Protein AF-A0A970GXY2-F1 (afdb_monomer)

Structure (mmCIF, N/CA/C/O backbone):
data_AF-A0A970GXY2-F1
#
_entry.id   AF-A0A970GXY2-F1
#
loop_
_atom_site.group_PDB
_atom_site.id
_atom_site.type_symbol
_atom_site.label_atom_id
_atom_site.label_alt_id
_atom_site.label_comp_id
_atom_site.label_asym_id
_atom_site.label_entity_id
_atom_site.label_seq_id
_atom_site.pdbx_PDB_ins_code
_atom_site.Cartn_x
_atom_site.Cartn_y
_atom_site.Cartn_z
_atom_site.occupancy
_atom_site.B_iso_or_equiv
_atom_site.auth_seq_id
_atom_site.auth_comp_id
_atom_site.auth_asym_id
_atom_site.auth_atom_id
_atom_site.pdbx_PDB_model_num
ATOM 1 N N . MET A 1 1 ? 41.198 20.903 -43.871 1.00 50.72 1 MET A N 1
ATOM 2 C CA . MET A 1 1 ? 41.248 20.415 -42.478 1.00 50.72 1 MET A CA 1
ATOM 3 C C . MET A 1 1 ? 39.883 19.818 -42.222 1.00 50.72 1 MET A C 1
ATOM 5 O O . MET A 1 1 ? 38.969 20.543 -41.854 1.00 50.72 1 MET A O 1
ATOM 9 N N . ASP A 1 2 ? 39.720 18.548 -42.588 1.00 50.03 2 ASP A N 1
ATOM 10 C CA . ASP A 1 2 ? 38.429 17.873 -42.514 1.00 50.03 2 ASP A CA 1
ATOM 11 C C . ASP A 1 2 ? 38.152 17.488 -41.067 1.00 50.03 2 ASP A C 1
ATOM 13 O O . ASP A 1 2 ? 38.957 16.838 -40.395 1.00 50.03 2 ASP A O 1
ATOM 17 N N . ASN A 1 3 ? 37.023 17.985 -40.577 1.00 53.91 3 ASN A N 1
ATOM 18 C CA . ASN A 1 3 ? 36.562 17.809 -39.215 1.00 53.91 3 ASN A CA 1
ATOM 19 C C . ASN A 1 3 ? 36.264 16.324 -38.974 1.00 53.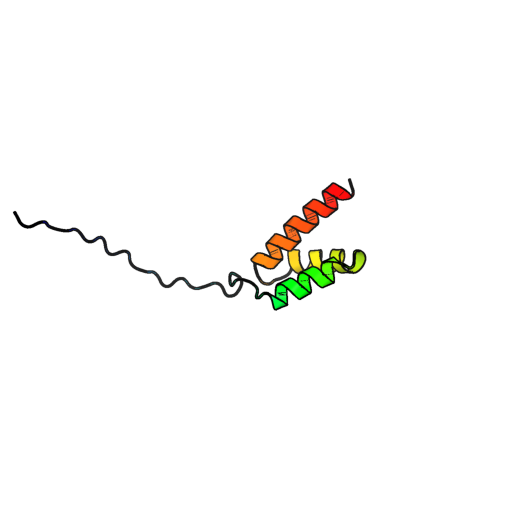91 3 ASN A C 1
ATOM 21 O O . ASN A 1 3 ? 35.239 15.803 -39.410 1.00 53.91 3 ASN A O 1
ATOM 25 N N . ASN A 1 4 ? 37.162 15.646 -38.256 1.00 50.28 4 ASN A N 1
ATOM 26 C CA . ASN A 1 4 ? 36.897 14.340 -37.665 1.00 50.28 4 ASN A CA 1
ATOM 27 C C . ASN A 1 4 ? 35.878 14.512 -36.532 1.00 50.28 4 ASN A C 1
ATOM 29 O O . ASN A 1 4 ? 36.230 14.667 -35.362 1.00 50.28 4 ASN A O 1
ATOM 33 N N . TYR A 1 5 ? 34.598 14.495 -36.897 1.00 49.06 5 TYR A N 1
ATOM 34 C CA . TYR A 1 5 ? 33.501 14.286 -35.966 1.00 49.06 5 TYR A CA 1
ATOM 35 C C . TYR A 1 5 ? 33.632 12.878 -35.381 1.00 49.06 5 TYR A C 1
ATOM 37 O O . TYR A 1 5 ? 33.171 11.897 -35.963 1.00 49.06 5 TYR A O 1
ATOM 45 N N . MET A 1 6 ? 34.265 12.775 -34.213 1.00 46.81 6 MET A N 1
ATOM 46 C CA . MET A 1 6 ? 34.126 11.611 -33.345 1.00 46.81 6 MET A CA 1
ATOM 47 C C . MET A 1 6 ? 32.670 11.555 -32.873 1.00 46.81 6 MET A C 1
ATOM 49 O O . MET A 1 6 ? 32.298 12.123 -31.848 1.00 46.81 6 MET A O 1
ATOM 53 N N . ASN A 1 7 ? 31.824 10.909 -33.671 1.00 48.75 7 ASN A N 1
ATOM 54 C CA . ASN A 1 7 ? 30.476 10.537 -33.285 1.00 48.75 7 ASN A CA 1
ATOM 55 C C . ASN A 1 7 ? 30.598 9.390 -32.273 1.00 48.75 7 ASN A C 1
ATOM 57 O O . ASN A 1 7 ? 30.849 8.242 -32.636 1.00 48.75 7 ASN A O 1
ATOM 61 N N . GLN A 1 8 ? 30.514 9.725 -30.986 1.00 45.25 8 GLN A N 1
ATOM 62 C CA . GLN A 1 8 ? 30.429 8.730 -29.926 1.00 45.25 8 GLN A CA 1
ATOM 63 C C . GLN A 1 8 ? 29.064 8.051 -30.022 1.00 45.25 8 GLN A C 1
ATOM 65 O O . GLN A 1 8 ? 28.044 8.613 -29.624 1.00 45.25 8 GLN A O 1
ATOM 70 N N . GLY A 1 9 ? 29.054 6.858 -30.614 1.00 37.91 9 GLY A N 1
ATOM 71 C CA . GLY A 1 9 ? 27.875 6.013 -30.709 1.00 37.91 9 GLY A CA 1
ATOM 72 C C . GLY A 1 9 ? 27.408 5.611 -29.316 1.00 37.91 9 GLY A C 1
ATOM 73 O O . GLY A 1 9 ? 27.942 4.677 -28.720 1.00 37.91 9 GLY A O 1
ATOM 74 N N . TYR A 1 10 ? 26.394 6.304 -28.802 1.00 41.78 10 TYR A N 1
ATOM 75 C CA . TYR A 1 10 ? 25.605 5.817 -27.682 1.00 41.78 10 TYR A CA 1
ATOM 76 C C . TYR A 1 10 ? 24.931 4.519 -28.126 1.00 41.78 10 TYR A C 1
ATOM 78 O O . TYR A 1 10 ? 23.974 4.521 -28.900 1.00 41.78 10 TYR A O 1
ATOM 86 N N . GLN A 1 11 ? 25.470 3.390 -27.672 1.00 39.44 11 GLN A N 1
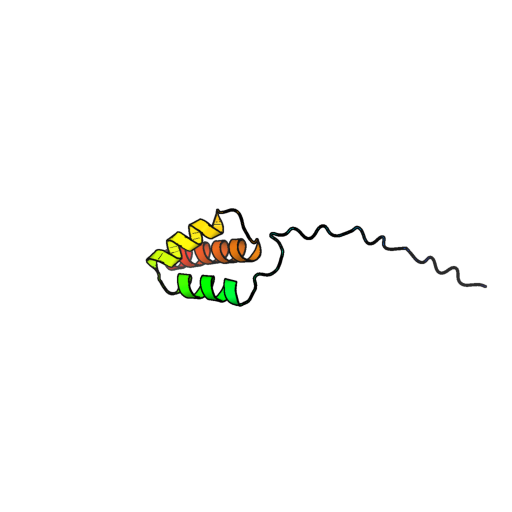ATOM 87 C CA . GLN A 1 11 ? 24.805 2.107 -27.812 1.00 39.44 11 GLN A CA 1
ATOM 88 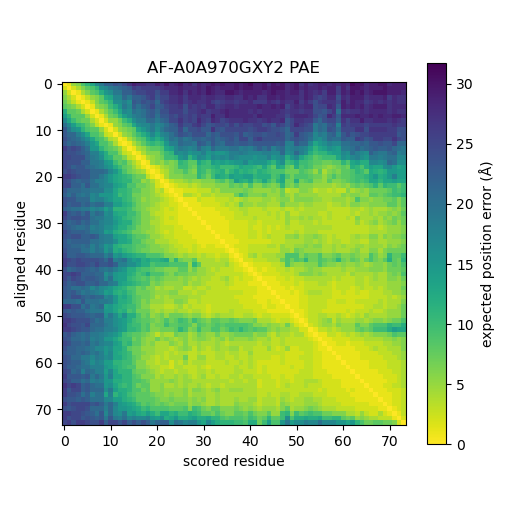C C . GLN A 1 11 ? 23.519 2.148 -26.983 1.00 39.44 11 GLN A C 1
ATOM 90 O O . GLN A 1 11 ? 23.562 2.163 -25.753 1.00 39.44 11 GLN A O 1
ATOM 95 N N . TYR A 1 12 ? 22.370 2.173 -27.656 1.00 46.00 12 TYR A N 1
ATOM 96 C CA . TYR A 1 12 ? 21.083 1.904 -27.030 1.00 46.00 12 TYR A CA 1
ATOM 97 C C . TYR A 1 12 ? 21.077 0.437 -26.589 1.00 46.00 12 TYR A C 1
ATOM 99 O O . TYR A 1 12 ? 20.769 -0.460 -27.371 1.00 46.00 12 TYR A O 1
ATOM 107 N N . ALA A 1 13 ? 21.472 0.177 -25.342 1.00 57.38 13 ALA A N 1
ATOM 108 C CA . ALA A 1 13 ? 21.185 -1.099 -24.707 1.00 57.38 13 ALA A CA 1
ATOM 109 C C . ALA A 1 13 ? 19.654 -1.249 -24.648 1.00 57.38 13 ALA A C 1
ATOM 111 O O . ALA A 1 13 ? 18.984 -0.297 -24.233 1.00 57.38 13 ALA A O 1
ATOM 112 N N . PRO A 1 14 ? 19.074 -2.389 -25.061 1.00 51.19 14 PRO A N 1
ATOM 113 C CA . PRO A 1 14 ? 17.642 -2.602 -24.925 1.00 51.19 14 PRO A CA 1
ATOM 114 C C . PRO A 1 14 ? 17.288 -2.500 -23.439 1.00 51.19 14 PRO A C 1
ATOM 116 O O . PRO A 1 14 ? 17.713 -3.319 -22.623 1.00 51.19 14 PRO A O 1
ATOM 119 N N . GLN A 1 15 ? 16.554 -1.447 -23.077 1.00 56.25 15 GLN A N 1
ATOM 120 C CA . GLN A 1 15 ? 15.937 -1.332 -21.765 1.00 56.25 15 GLN A CA 1
ATOM 121 C C . GLN A 1 15 ? 14.921 -2.469 -21.674 1.00 56.25 15 GLN A C 1
ATOM 123 O O . GLN A 1 15 ? 13.880 -2.432 -22.326 1.00 56.25 15 GLN A O 1
ATOM 128 N N . TYR A 1 16 ? 15.236 -3.502 -20.896 1.00 56.78 16 TYR A N 1
ATOM 129 C CA . TYR A 1 16 ? 14.218 -4.430 -20.431 1.00 56.78 16 TYR A CA 1
ATOM 130 C C . TYR A 1 16 ? 13.278 -3.622 -19.535 1.00 56.78 16 TYR A C 1
ATOM 132 O O . TYR A 1 16 ? 13.594 -3.358 -18.375 1.00 56.78 16 TYR A O 1
ATOM 140 N N . GLU A 1 17 ? 12.165 -3.153 -20.100 1.00 59.88 17 GLU A N 1
ATOM 141 C CA . GLU A 1 17 ? 11.094 -2.527 -19.335 1.00 59.88 17 GLU A CA 1
ATOM 142 C C . GLU A 1 17 ? 10.589 -3.553 -18.324 1.00 59.88 17 GLU A C 1
ATOM 144 O O . GLU A 1 17 ? 9.939 -4.535 -18.684 1.00 59.88 17 GLU A O 1
ATOM 149 N N . ASP A 1 18 ? 10.929 -3.352 -17.049 1.00 67.75 18 ASP A N 1
ATOM 150 C CA . ASP A 1 18 ? 10.381 -4.167 -15.974 1.00 67.75 18 ASP A CA 1
ATOM 151 C C . ASP A 1 18 ? 8.846 -4.025 -16.028 1.00 67.75 18 ASP A C 1
ATOM 153 O O . ASP A 1 18 ? 8.329 -2.909 -15.884 1.00 67.75 18 ASP A O 1
ATOM 157 N N . PRO A 1 19 ? 8.091 -5.123 -16.230 1.00 66.62 19 PRO A N 1
ATOM 158 C CA . PRO A 1 19 ? 6.632 -5.090 -16.315 1.00 66.62 19 PRO A CA 1
ATOM 159 C C . PRO A 1 19 ? 5.959 -4.463 -15.086 1.00 66.62 19 PRO A C 1
ATOM 161 O O . PRO A 1 19 ? 4.785 -4.092 -15.154 1.00 66.62 19 PRO A O 1
ATOM 164 N N . ASN A 1 20 ? 6.679 -4.355 -13.965 1.00 68.19 20 ASN A N 1
ATOM 165 C CA . ASN A 1 20 ? 6.233 -3.719 -12.730 1.00 68.19 20 ASN A CA 1
ATOM 166 C C . ASN A 1 20 ? 6.514 -2.210 -12.681 1.00 68.19 20 ASN A C 1
ATOM 168 O O . ASN A 1 20 ? 5.900 -1.519 -11.868 1.00 68.19 20 ASN A O 1
ATOM 172 N N . ASN A 1 21 ? 7.402 -1.693 -13.535 1.00 73.00 21 ASN A N 1
ATOM 173 C CA . ASN A 1 21 ? 7.687 -0.262 -13.675 1.00 73.00 21 ASN A CA 1
ATOM 174 C C . ASN A 1 21 ? 6.773 0.446 -14.676 1.00 73.00 21 ASN A C 1
ATOM 176 O O . ASN A 1 21 ? 6.808 1.675 -14.754 1.00 73.00 21 ASN A O 1
ATOM 180 N N . LYS A 1 22 ? 5.940 -0.295 -15.418 1.00 80.25 22 LYS A N 1
ATOM 181 C CA . LYS A 1 22 ? 4.948 0.325 -16.299 1.00 80.25 22 LYS A CA 1
ATOM 182 C C . LYS A 1 22 ? 4.068 1.292 -15.494 1.00 80.25 22 LYS A C 1
ATOM 184 O O . LYS A 1 22 ? 3.675 0.956 -14.374 1.00 80.25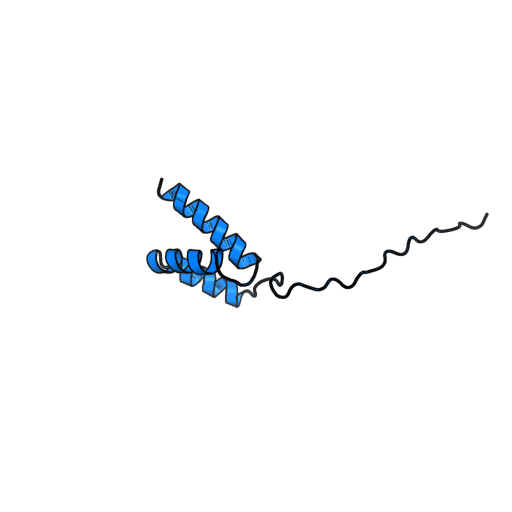 22 LYS A O 1
ATOM 189 N N . PRO A 1 23 ? 3.742 2.487 -16.001 1.00 77.31 23 PRO A N 1
ATOM 190 C CA . PRO A 1 23 ? 2.764 3.352 -15.350 1.00 77.31 23 PRO A CA 1
ATOM 191 C C . PRO A 1 23 ? 1.433 2.607 -15.154 1.00 77.31 23 PRO A C 1
ATOM 193 O O . PRO A 1 23 ? 1.041 1.815 -16.013 1.00 77.31 23 PRO A O 1
ATOM 196 N N . LEU A 1 24 ? 0.750 2.816 -14.021 1.00 82.38 24 LEU A N 1
ATOM 197 C CA . LEU A 1 24 ? -0.628 2.327 -13.893 1.00 82.38 24 LEU A CA 1
ATOM 198 C C . LEU A 1 24 ? -1.540 3.143 -14.803 1.00 82.38 24 LEU A C 1
ATOM 200 O O . LEU A 1 24 ? -1.395 4.363 -14.894 1.00 82.38 24 LEU A O 1
ATOM 204 N N . ASP A 1 25 ? -2.508 2.465 -15.411 1.00 87.75 25 ASP A N 1
ATOM 205 C CA 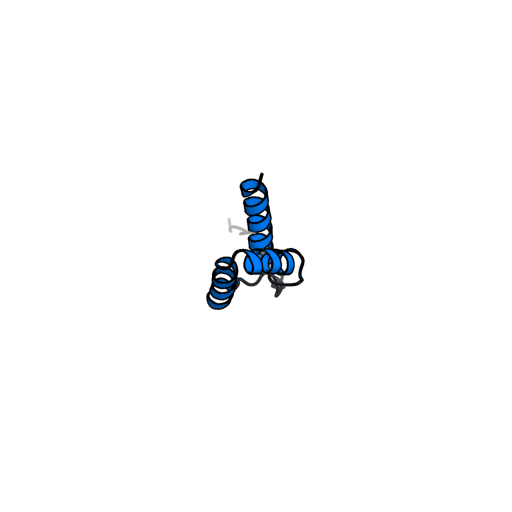. ASP A 1 25 ? -3.562 3.124 -16.169 1.00 87.75 25 ASP A CA 1
ATOM 206 C C . ASP A 1 25 ? -4.506 3.890 -15.220 1.00 87.75 25 ASP A C 1
ATOM 208 O O . ASP A 1 25 ? -4.611 3.599 -14.023 1.00 87.75 25 ASP A O 1
ATOM 212 N N . ILE A 1 26 ? -5.232 4.867 -15.759 1.00 88.38 26 ILE A N 1
ATOM 213 C CA . ILE A 1 26 ? -6.174 5.720 -15.016 1.00 88.38 26 ILE A CA 1
ATOM 214 C C . ILE A 1 26 ? -7.231 4.871 -14.296 1.00 88.38 26 ILE A C 1
ATOM 216 O O . ILE A 1 26 ? -7.633 5.182 -13.175 1.00 88.38 26 ILE A O 1
ATOM 220 N N . LYS A 1 27 ? -7.656 3.767 -14.918 1.00 87.12 27 LYS A N 1
ATOM 221 C CA . LYS A 1 27 ? -8.634 2.829 -14.350 1.00 87.12 27 LYS A CA 1
ATOM 222 C C . LYS A 1 27 ? -8.126 2.166 -13.073 1.00 87.12 27 LYS A C 1
ATOM 224 O O . LYS A 1 27 ? -8.879 2.042 -12.111 1.00 87.12 27 LYS A O 1
ATOM 229 N N . ASP A 1 28 ? -6.852 1.786 -13.043 1.00 86.81 28 ASP A N 1
ATOM 230 C CA . ASP A 1 28 ? -6.266 1.169 -11.857 1.00 86.81 28 ASP A CA 1
ATOM 231 C C . ASP A 1 28 ? -6.099 2.193 -10.729 1.00 86.81 28 ASP A C 1
ATOM 233 O O . ASP A 1 28 ? -6.351 1.879 -9.564 1.00 86.81 28 ASP A O 1
ATOM 237 N N . TRP A 1 29 ? -5.727 3.433 -11.064 1.00 88.94 29 TRP A N 1
ATOM 238 C CA . TRP A 1 29 ? -5.691 4.537 -10.101 1.00 88.94 29 TRP A CA 1
ATOM 239 C C . TRP A 1 29 ? -7.064 4.827 -9.499 1.00 88.94 29 TRP A C 1
ATOM 241 O O . TRP A 1 29 ? -7.169 5.036 -8.292 1.00 88.94 29 TRP A O 1
ATOM 251 N N . LEU A 1 30 ? -8.123 4.780 -10.308 1.00 91.06 30 LEU A N 1
ATOM 252 C CA . LEU A 1 30 ? -9.487 4.975 -9.827 1.00 91.06 30 LEU A CA 1
ATOM 253 C C . LEU A 1 30 ? -9.869 3.924 -8.773 1.00 91.06 30 LEU A C 1
ATOM 255 O O . LEU A 1 30 ? -10.435 4.277 -7.743 1.00 91.06 30 LEU A O 1
ATOM 259 N N . ILE A 1 31 ? -9.506 2.653 -8.980 1.00 89.75 31 ILE A N 1
ATOM 260 C CA . ILE A 1 31 ? -9.743 1.583 -7.994 1.00 89.75 31 ILE A CA 1
ATOM 261 C C . ILE A 1 31 ? -8.988 1.873 -6.692 1.00 89.75 31 ILE A C 1
ATOM 263 O O . ILE A 1 31 ? -9.565 1.750 -5.611 1.00 89.75 31 ILE A O 1
ATOM 267 N N . VAL A 1 32 ? -7.719 2.286 -6.784 1.00 88.44 32 VAL A N 1
ATOM 268 C CA . VAL A 1 32 ? -6.909 2.645 -5.609 1.00 88.44 32 VAL A CA 1
ATOM 269 C C . VAL A 1 32 ? -7.573 3.771 -4.812 1.00 88.44 32 VAL A C 1
ATOM 271 O O . VAL A 1 32 ? -7.692 3.653 -3.594 1.00 88.44 32 VAL A O 1
ATOM 274 N N . LEU A 1 33 ? -8.058 4.817 -5.489 1.00 89.12 33 LEU A N 1
ATOM 275 C CA . LEU A 1 33 ? -8.715 5.967 -4.861 1.00 89.12 33 LEU A CA 1
ATOM 276 C C . LEU A 1 33 ? -10.076 5.614 -4.243 1.00 89.12 33 LEU A C 1
ATOM 278 O O . LEU A 1 33 ? -10.368 6.046 -3.132 1.00 89.12 33 LEU A O 1
ATOM 282 N N . ILE A 1 34 ? -10.894 4.797 -4.912 1.00 90.94 34 ILE A N 1
ATOM 283 C CA . ILE A 1 34 ? -12.195 4.354 -4.379 1.00 90.94 34 ILE A CA 1
ATOM 284 C C . ILE A 1 34 ? -12.006 3.508 -3.115 1.00 90.94 34 ILE A C 1
ATOM 286 O O . ILE A 1 34 ? -12.713 3.694 -2.129 1.00 90.94 34 ILE A O 1
ATOM 290 N N . VAL A 1 35 ? -11.033 2.594 -3.118 1.00 90.00 35 VAL A N 1
ATOM 291 C CA . VAL A 1 35 ? -10.713 1.770 -1.944 1.00 90.00 35 VAL A CA 1
ATOM 292 C C . VAL A 1 35 ? -10.226 2.636 -0.780 1.00 90.00 35 VAL A C 1
ATOM 294 O O . VAL A 1 35 ? -10.607 2.404 0.366 1.00 90.00 35 VAL A O 1
ATOM 297 N N . GLN A 1 36 ? -9.428 3.661 -1.080 1.00 84.62 36 GLN A N 1
ATOM 298 C CA . GLN A 1 36 ? -8.938 4.656 -0.126 1.00 84.62 36 GLN A CA 1
ATOM 299 C C . GLN A 1 36 ? -10.046 5.456 0.569 1.00 84.62 36 GLN A C 1
ATOM 301 O O . GLN A 1 36 ? -9.888 5.805 1.736 1.00 84.62 36 GLN A O 1
ATOM 306 N N . MET A 1 37 ? -11.172 5.717 -0.105 1.00 86.44 37 MET A N 1
ATOM 307 C CA . MET A 1 37 ? -12.306 6.439 0.490 1.00 86.44 37 MET A CA 1
ATOM 308 C C . MET A 1 37 ? -12.938 5.694 1.673 1.00 86.44 37 MET A C 1
ATOM 310 O O . MET A 1 37 ? -13.598 6.314 2.505 1.00 86.44 37 MET A O 1
ATOM 314 N N . ILE A 1 38 ? -12.748 4.375 1.768 1.00 90.00 38 ILE A N 1
ATOM 315 C CA . ILE A 1 38 ? -13.261 3.571 2.875 1.00 90.00 38 ILE A CA 1
ATOM 316 C C . ILE A 1 38 ? -12.150 3.428 3.926 1.00 90.00 38 ILE A C 1
ATOM 318 O O . ILE A 1 38 ? -11.192 2.707 3.675 1.00 90.00 38 ILE A O 1
ATOM 322 N N . PRO A 1 39 ? -12.252 4.019 5.128 1.00 75.38 39 PRO A N 1
ATOM 323 C CA . PRO A 1 39 ? -11.127 4.094 6.068 1.00 75.38 39 PRO A CA 1
ATOM 324 C C . PRO A 1 39 ? -10.620 2.724 6.555 1.00 75.38 39 PRO A C 1
ATOM 326 O O . PRO A 1 39 ? -9.415 2.476 6.555 1.00 75.38 39 PRO A O 1
ATOM 329 N N . CYS A 1 40 ? -11.515 1.796 6.912 1.00 83.75 40 CYS A N 1
ATOM 330 C CA . CYS A 1 40 ? -11.111 0.475 7.416 1.00 83.75 40 CYS A CA 1
ATOM 331 C C . CYS A 1 40 ? -10.525 -0.422 6.313 1.00 83.75 40 CYS A C 1
ATOM 333 O O . CYS A 1 40 ? -9.487 -1.056 6.498 1.00 83.75 40 CYS A O 1
ATOM 335 N N . ILE A 1 41 ? -11.187 -0.472 5.152 1.00 87.12 41 ILE A N 1
ATOM 336 C CA . ILE A 1 41 ? -10.761 -1.301 4.013 1.00 87.12 41 ILE A CA 1
ATOM 337 C C . ILE A 1 41 ? -9.533 -0.685 3.338 1.00 87.12 41 ILE A C 1
ATOM 339 O O . ILE A 1 41 ? -8.598 -1.405 2.998 1.00 87.12 41 ILE A O 1
ATOM 343 N N . GLY A 1 42 ? -9.505 0.639 3.204 1.00 86.75 42 GLY A N 1
ATOM 344 C CA . GLY A 1 42 ? -8.387 1.412 2.687 1.00 86.75 42 GLY A CA 1
ATOM 345 C C . GLY A 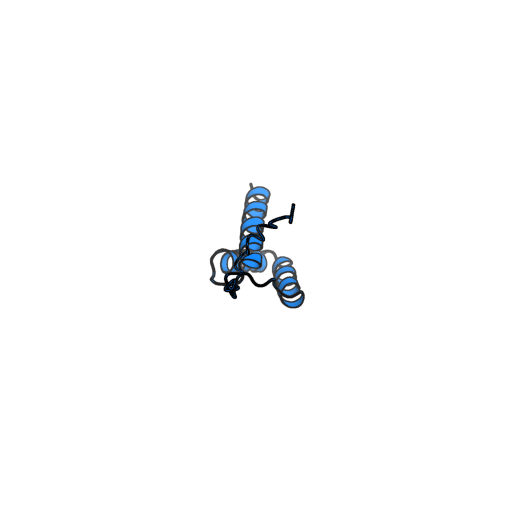1 42 ? -7.110 1.160 3.476 1.00 86.75 42 GLY A C 1
ATOM 346 O O . GLY A 1 42 ? -6.074 0.920 2.863 1.00 86.75 42 GLY A O 1
ATOM 347 N N . PHE A 1 43 ? -7.172 1.094 4.810 1.00 85.06 43 PHE A N 1
ATOM 348 C CA . PHE A 1 43 ? -6.010 0.744 5.633 1.00 85.06 43 PHE A CA 1
ATOM 349 C C . PHE A 1 43 ? -5.467 -0.659 5.318 1.00 85.06 43 PHE A C 1
ATOM 351 O O . PHE A 1 43 ? -4.291 -0.807 4.979 1.00 85.06 43 PHE A O 1
ATOM 358 N N . ILE A 1 44 ? -6.330 -1.682 5.346 1.00 89.62 44 ILE A N 1
ATOM 359 C CA . ILE A 1 44 ? -5.926 -3.073 5.077 1.00 89.62 44 ILE A CA 1
ATOM 360 C C . ILE A 1 44 ? -5.391 -3.222 3.645 1.00 89.62 44 ILE A C 1
ATOM 362 O O . ILE A 1 44 ? -4.329 -3.807 3.436 1.00 89.62 44 ILE A O 1
ATOM 366 N N . MET A 1 45 ? -6.076 -2.651 2.653 1.00 89.75 45 MET A N 1
ATOM 367 C CA . MET A 1 45 ? -5.652 -2.712 1.250 1.00 89.75 45 MET A CA 1
ATOM 368 C C . MET A 1 45 ? -4.335 -1.976 1.008 1.00 89.75 45 MET A C 1
ATOM 370 O O . MET A 1 45 ? -3.506 -2.448 0.229 1.00 89.75 45 MET A O 1
ATOM 374 N N . THR A 1 46 ? -4.089 -0.869 1.715 1.00 88.00 46 THR A N 1
ATOM 375 C CA . THR A 1 46 ? -2.810 -0.155 1.638 1.00 88.00 46 THR A CA 1
ATOM 376 C C . THR A 1 46 ? -1.661 -1.034 2.142 1.00 88.00 46 THR A C 1
ATOM 378 O O . THR A 1 46 ? -0.612 -1.055 1.505 1.00 88.00 46 THR A O 1
ATOM 381 N N . LEU A 1 47 ? -1.850 -1.829 3.205 1.00 89.00 47 LEU A N 1
ATOM 382 C CA . LEU A 1 47 ? -0.849 -2.806 3.665 1.00 89.00 47 LEU A CA 1
ATOM 383 C C . LEU A 1 47 ? -0.607 -3.908 2.620 1.00 89.00 47 LEU A C 1
ATOM 385 O O . LEU A 1 47 ? 0.541 -4.194 2.277 1.00 89.00 47 LEU A O 1
ATOM 389 N N . VAL A 1 48 ? -1.680 -4.485 2.067 1.00 89.56 48 VAL A N 1
ATOM 390 C CA . VAL A 1 48 ? -1.595 -5.536 1.035 1.00 89.56 48 VAL A CA 1
ATOM 391 C C . VAL A 1 48 ? -0.833 -5.041 -0.197 1.00 89.56 48 VAL A C 1
ATOM 393 O O . VAL A 1 48 ? 0.019 -5.752 -0.726 1.00 89.56 48 VAL A O 1
ATOM 396 N N . TRP A 1 49 ? -1.083 -3.811 -0.648 1.00 90.25 49 TRP A N 1
ATOM 397 C CA . TRP A 1 49 ? -0.398 -3.232 -1.806 1.00 90.25 49 TRP A CA 1
ATOM 398 C C . TRP A 1 49 ? 1.004 -2.696 -1.499 1.00 90.25 49 TRP A C 1
ATOM 400 O O . TRP A 1 49 ? 1.859 -2.718 -2.385 1.00 90.25 49 TRP A O 1
ATOM 410 N N . ALA A 1 50 ? 1.268 -2.242 -0.272 1.00 86.62 50 ALA A N 1
ATOM 411 C CA . ALA A 1 50 ? 2.587 -1.767 0.146 1.00 86.62 50 ALA A CA 1
ATOM 412 C C . ALA A 1 50 ? 3.602 -2.909 0.312 1.00 86.62 50 ALA A C 1
ATOM 414 O O . ALA A 1 50 ? 4.785 -2.716 0.024 1.00 86.62 50 ALA A O 1
ATOM 415 N N . PHE A 1 51 ? 3.159 -4.088 0.759 1.00 87.25 51 PHE A N 1
ATOM 416 C CA . PHE A 1 51 ? 4.032 -5.246 0.990 1.00 87.25 51 PHE A CA 1
ATOM 417 C C . PHE A 1 51 ? 3.902 -6.347 -0.070 1.00 87.25 51 PHE A C 1
ATOM 419 O O . PHE A 1 51 ? 4.790 -7.190 -0.179 1.00 87.25 51 PHE A O 1
ATOM 426 N N . GLY A 1 52 ? 2.846 -6.329 -0.883 1.00 81.62 52 GLY A N 1
ATOM 427 C CA . GLY A 1 52 ? 2.631 -7.300 -1.953 1.00 81.62 52 GLY A CA 1
ATOM 428 C C . GLY A 1 52 ? 3.566 -7.132 -3.157 1.00 81.62 52 GLY A C 1
ATOM 429 O O . GLY A 1 52 ? 4.262 -6.124 -3.328 1.00 81.62 52 GLY A O 1
ATOM 430 N N . SER A 1 53 ? 3.555 -8.138 -4.033 1.00 74.12 53 SER A N 1
ATOM 431 C CA . SER A 1 53 ? 4.176 -8.081 -5.359 1.00 74.12 53 SER A CA 1
ATOM 432 C C . SER A 1 53 ? 3.249 -7.367 -6.346 1.00 74.12 53 SER A C 1
ATOM 434 O O . SER A 1 53 ? 2.076 -7.724 -6.466 1.00 74.12 53 SER A O 1
ATOM 436 N N . GLY A 1 54 ? 3.754 -6.373 -7.073 1.00 79.50 54 GLY A N 1
ATOM 437 C CA . GLY A 1 54 ? 2.975 -5.655 -8.078 1.00 79.50 54 GLY A CA 1
ATOM 438 C C . GLY A 1 54 ? 3.669 -4.390 -8.567 1.00 79.50 54 GLY A C 1
ATOM 439 O O . GLY A 1 54 ? 4.873 -4.217 -8.393 1.00 79.50 54 GLY A O 1
ATOM 440 N N . ASN A 1 55 ? 2.883 -3.496 -9.166 1.00 84.75 55 ASN A N 1
ATOM 441 C CA . ASN A 1 55 ? 3.380 -2.268 -9.773 1.00 84.75 55 ASN A CA 1
ATOM 442 C C . ASN A 1 55 ? 4.088 -1.353 -8.758 1.00 84.75 55 ASN A C 1
ATOM 444 O O . ASN A 1 55 ? 3.525 -1.010 -7.712 1.00 84.75 55 ASN A O 1
ATOM 448 N N . VAL A 1 56 ? 5.299 -0.919 -9.106 1.00 84.62 56 VAL A N 1
ATOM 449 C CA . VAL A 1 56 ? 6.177 -0.112 -8.251 1.00 84.62 56 VAL A CA 1
ATOM 450 C C . VAL A 1 56 ? 5.537 1.232 -7.899 1.00 84.62 56 VAL A C 1
ATOM 452 O O . VAL A 1 56 ? 5.659 1.685 -6.759 1.00 84.62 56 VAL A O 1
ATOM 455 N N . ASN A 1 57 ? 4.794 1.843 -8.826 1.00 85.25 57 ASN A N 1
ATOM 456 C CA . ASN A 1 57 ? 4.140 3.133 -8.599 1.00 85.25 57 ASN A CA 1
ATOM 457 C C . ASN A 1 57 ? 3.032 3.025 -7.541 1.00 85.25 57 ASN A C 1
ATOM 459 O O . ASN A 1 57 ? 2.991 3.826 -6.607 1.00 85.25 57 ASN A O 1
ATOM 463 N N . ARG A 1 58 ? 2.188 1.984 -7.616 1.00 86.81 58 ARG A N 1
ATOM 464 C CA . ARG A 1 58 ? 1.146 1.730 -6.604 1.00 86.81 58 ARG A CA 1
ATOM 465 C C . ARG A 1 58 ? 1.761 1.388 -5.252 1.00 86.81 58 ARG A C 1
ATOM 467 O O . ARG A 1 58 ? 1.315 1.902 -4.232 1.00 86.81 58 ARG A O 1
ATOM 474 N N . LYS A 1 59 ? 2.816 0.571 -5.243 1.00 87.50 59 LYS A N 1
ATOM 475 C CA . LYS A 1 59 ? 3.524 0.199 -4.014 1.00 87.50 59 LYS A CA 1
ATOM 476 C C . LYS A 1 59 ? 4.082 1.425 -3.285 1.00 87.50 59 LYS A C 1
ATOM 478 O O . LYS A 1 59 ? 3.829 1.582 -2.094 1.00 87.50 59 LYS A O 1
ATOM 483 N N . ARG A 1 60 ? 4.784 2.318 -3.994 1.00 87.75 60 ARG A N 1
ATOM 484 C CA . ARG A 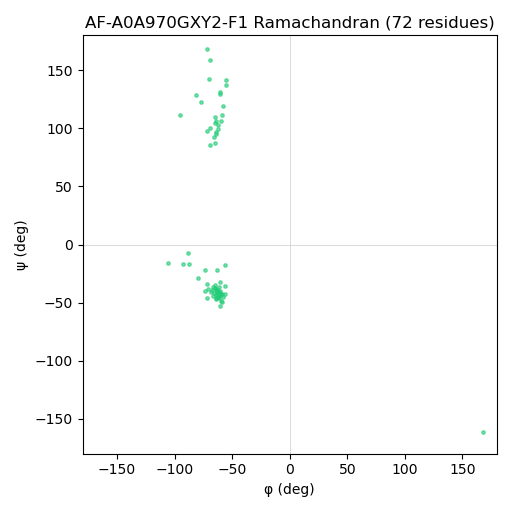1 60 ? 5.343 3.557 -3.417 1.00 87.75 60 ARG A CA 1
ATOM 485 C C . ARG A 1 60 ? 4.256 4.499 -2.905 1.00 87.75 60 ARG A C 1
ATOM 487 O O . ARG A 1 60 ? 4.407 5.054 -1.821 1.00 87.75 60 ARG A O 1
ATOM 494 N N . TYR A 1 61 ? 3.151 4.634 -3.639 1.00 89.81 61 TYR A N 1
ATOM 495 C CA . TYR A 1 61 ? 1.996 5.410 -3.187 1.00 89.81 61 TYR A CA 1
ATOM 496 C C . TYR A 1 61 ? 1.420 4.858 -1.875 1.00 89.81 61 TYR A C 1
ATOM 498 O O . TYR A 1 61 ? 1.245 5.604 -0.914 1.00 89.81 61 TYR A O 1
ATOM 506 N N . CYS A 1 62 ? 1.196 3.544 -1.792 1.00 89.69 62 CYS A N 1
ATOM 507 C CA . CYS A 1 62 ? 0.672 2.916 -0.581 1.00 89.69 62 CYS A CA 1
ATOM 508 C C . CYS A 1 62 ? 1.635 3.034 0.609 1.00 89.69 62 CYS A C 1
ATOM 510 O O . CYS A 1 62 ? 1.199 3.294 1.727 1.00 89.69 62 CYS A O 1
ATOM 512 N N . GLN A 1 63 ? 2.944 2.910 0.377 1.00 87.06 63 GLN A N 1
ATOM 513 C CA . GLN A 1 63 ? 3.957 3.139 1.411 1.00 87.06 63 GLN A CA 1
ATOM 514 C C . GLN A 1 63 ? 3.930 4.581 1.937 1.00 87.06 63 GLN A C 1
ATOM 516 O O . GLN A 1 63 ? 3.914 4.782 3.149 1.00 87.06 63 GLN A O 1
ATOM 521 N N . ALA A 1 64 ? 3.864 5.580 1.050 1.00 89.75 64 ALA A N 1
ATOM 522 C CA . ALA A 1 64 ? 3.742 6.983 1.450 1.00 89.75 64 ALA A CA 1
ATOM 523 C C . ALA A 1 64 ? 2.451 7.233 2.244 1.00 89.75 64 ALA A C 1
ATOM 525 O O . ALA A 1 64 ? 2.464 7.908 3.273 1.00 89.75 64 ALA A O 1
ATOM 526 N N . ASN A 1 65 ? 1.347 6.629 1.808 1.00 89.12 65 ASN A N 1
ATOM 527 C CA . ASN A 1 65 ? 0.067 6.766 2.479 1.00 89.12 65 ASN A CA 1
ATOM 528 C C . ASN A 1 65 ? 0.059 6.155 3.895 1.00 89.12 65 ASN A C 1
ATOM 530 O O . ASN A 1 65 ? -0.525 6.739 4.805 1.00 89.12 65 ASN A O 1
ATOM 534 N N .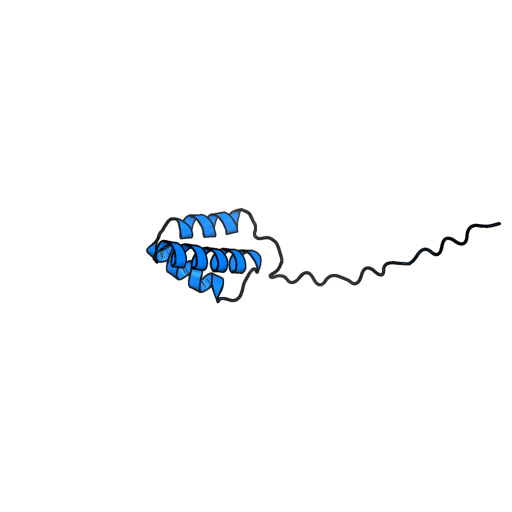 LEU A 1 66 ? 0.744 5.026 4.114 1.00 87.56 66 LEU A N 1
ATOM 535 C CA . LEU A 1 66 ? 0.912 4.452 5.458 1.00 87.56 66 LEU A CA 1
ATOM 536 C C . LEU A 1 66 ? 1.652 5.402 6.401 1.00 87.56 66 LEU A C 1
ATOM 538 O O . LEU A 1 66 ? 1.258 5.542 7.555 1.00 87.56 66 LEU A O 1
ATOM 542 N N . ILE A 1 67 ? 2.694 6.074 5.906 1.00 87.44 67 ILE A N 1
ATOM 543 C CA . ILE A 1 67 ? 3.461 7.044 6.696 1.00 87.44 67 ILE A CA 1
ATOM 544 C C . ILE A 1 67 ? 2.571 8.227 7.097 1.00 87.44 67 ILE A C 1
ATOM 546 O O . ILE A 1 67 ? 2.555 8.607 8.264 1.00 87.44 67 ILE A O 1
ATOM 550 N N . ILE A 1 68 ? 1.784 8.773 6.163 1.00 87.88 68 ILE A N 1
ATOM 551 C CA . ILE A 1 68 ? 0.852 9.881 6.441 1.00 87.88 68 ILE A CA 1
ATOM 552 C C . ILE A 1 68 ? -0.187 9.478 7.490 1.00 87.88 68 ILE A C 1
ATOM 554 O O . ILE A 1 68 ? -0.478 10.248 8.404 1.00 87.88 68 ILE A O 1
ATOM 558 N N . MET A 1 69 ? -0.734 8.268 7.381 1.00 84.75 69 MET A N 1
ATOM 559 C CA . MET A 1 69 ? -1.745 7.773 8.312 1.00 84.75 69 MET A CA 1
ATOM 560 C C . MET A 1 69 ? -1.167 7.556 9.716 1.00 84.75 69 MET A C 1
ATOM 562 O O . MET A 1 69 ? -1.810 7.918 10.696 1.00 84.75 69 MET A O 1
ATOM 566 N N . LEU A 1 70 ? 0.064 7.042 9.810 1.00 83.25 70 LEU A N 1
ATOM 567 C CA . LEU A 1 70 ? 0.784 6.883 11.075 1.00 83.25 70 LEU A CA 1
ATOM 568 C C . LEU A 1 70 ? 1.04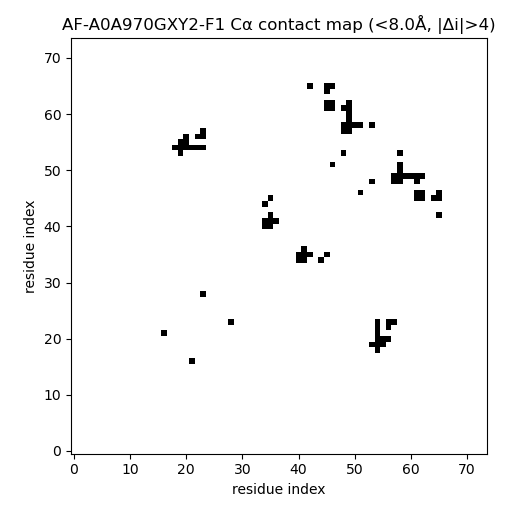8 8.235 11.753 1.00 83.25 70 LEU A C 1
ATOM 570 O O . LEU A 1 70 ? 0.838 8.355 12.953 1.00 83.25 70 LEU A O 1
ATOM 574 N N . ILE A 1 71 ? 1.465 9.248 10.986 1.00 89.25 71 ILE A N 1
ATOM 575 C CA . ILE A 1 71 ? 1.679 10.614 11.494 1.00 89.25 71 ILE A CA 1
ATOM 576 C C . ILE A 1 71 ? 0.356 11.260 11.915 1.00 89.25 71 ILE A C 1
ATOM 578 O O . ILE A 1 71 ? 0.326 12.001 12.881 1.00 89.25 71 ILE A O 1
ATOM 582 N N . SER A 1 72 ? -0.738 11.000 11.200 1.00 81.62 72 SER A N 1
ATOM 583 C CA . SER A 1 72 ? -2.044 11.603 11.510 1.00 81.62 72 SER A CA 1
ATOM 584 C C . SER A 1 72 ? -2.699 11.009 12.762 1.00 81.62 72 SER A C 1
ATOM 586 O O . SER A 1 72 ? -3.598 11.623 13.328 1.00 81.62 72 SER A O 1
ATOM 588 N N . PHE A 1 73 ? -2.309 9.791 13.143 1.00 71.62 73 PHE A N 1
ATOM 589 C CA . PHE A 1 73 ? -2.822 9.091 14.321 1.00 71.62 73 PHE A CA 1
ATOM 590 C C . PHE A 1 73 ? -1.968 9.330 15.581 1.00 71.62 73 PHE A C 1
ATOM 592 O O . PHE A 1 73 ? -2.437 9.037 16.680 1.00 71.62 73 PHE A O 1
ATOM 599 N N . ILE A 1 74 ? -0.728 9.814 15.420 1.00 72.81 74 ILE A N 1
ATOM 600 C CA . ILE A 1 74 ? 0.173 10.210 16.518 1.00 72.81 74 ILE A CA 1
ATOM 601 C C . ILE A 1 74 ? -0.207 11.595 17.052 1.00 72.81 74 ILE A C 1
ATOM 603 O O . ILE A 1 74 ? -0.036 11.797 18.274 1.00 72.81 74 ILE A O 1
#

Sequence (74 aa):
MDNNYMNQGYQYAPQYEDPNNKPLDIKDWLIVLIVQMIPCIGFIMTLVWAFGSGNVNRKRYCQANLIIMLISFI

Mean predicted aligned error: 10.77 Å

Solvent-accessible surface area (backbone atoms only — not comparable to full-atom values): 4596 Å² total; per-residue (Å²): 135,82,82,80,76,80,75,79,78,79,77,81,70,83,75,80,76,54,85,36,69,53,79,78,54,72,70,59,51,49,52,55,52,58,43,50,74,38,68,74,60,19,53,55,50,29,51,51,46,41,73,48,92,66,44,49,66,60,21,52,52,26,47,53,50,51,52,53,51,54,61,74,74,106

Foldseek 3Di:
DDDPPPPPDPPPDPPPPDPQQDDDDPVVVVVLVVLCVDPVSNLVVLVCLLPDDGRPVSNVVSVVVVVVVVVVVD

Radius of gyration: 20.92 Å; Cα contacts (8 Å, |Δi|>4): 45; chains: 1; bounding box: 54×28×59 Å

Secondary structure (DSSP, 8-state):
------------------TTTSPPPHHHHHHHHHHHTSHHHHHHHHHHHHHSSS-HHHHHHHHHHHHHHHHHH-

pLDDT: mean 76.59, std 16.05, range [37.91, 91.06]